Protein AF-A0A0D9XQZ0-F1 (afdb_monomer_lite)

Sequence (78 aa):
MASSAALKIVATALMLVILISTPASADVAPCAPFFPVCGPLCDTPCFKICFTRCIYFLQFNVLFCQQQCATNSPWCGN

pLDDT: mean 72.28, std 12.19, range [44.28, 87.0]

Radius of gyration: 20.89 Å; chains: 1; bounding box: 38×14×67 Å

Organism: NCBI:txid77586

Secondary structure (DSSP, 8-state):
---HHHHHHHHHHHHHHHHHHS----------------GGGTTSHHHHHHHHIIIIIT---HHHHHHHHHH--TT---

Foldseek 3Di:
DDDPPVVVVVVVVVVVVVVVPDPPPPPPVPPPPPQDPPDVLSVPVLLVVQLCCCCPVVVDDNVVSNVCCVVDSVVPDD

Structure (mmCIF, N/CA/C/O backbone):
data_AF-A0A0D9XQZ0-F1
#
_entry.id   AF-A0A0D9XQZ0-F1
#
loop_
_atom_site.group_PDB
_atom_site.id
_atom_site.type_symbol
_atom_site.label_atom_id
_atom_site.label_alt_id
_atom_site.label_comp_id
_atom_site.label_asym_id
_atom_site.label_entity_id
_atom_site.label_seq_id
_atom_site.pdbx_PDB_ins_code
_atom_site.Cartn_x
_atom_site.Cartn_y
_atom_site.Cartn_z
_atom_site.occupancy
_atom_site.B_iso_or_equiv
_atom_site.auth_seq_id
_atom_site.auth_comp_id
_atom_site.auth_asym_id
_atom_site.auth_atom_id
_atom_site.pdbx_PDB_model_num
ATOM 1 N N . MET A 1 1 ? -10.428 2.794 53.250 1.00 47.12 1 MET A N 1
ATOM 2 C CA . MET A 1 1 ? -11.556 2.249 52.460 1.00 47.12 1 MET A CA 1
ATOM 3 C C . MET A 1 1 ? -11.947 3.295 51.417 1.00 47.12 1 MET A C 1
ATOM 5 O O . MET A 1 1 ? -12.999 3.906 51.512 1.00 47.12 1 MET A O 1
ATOM 9 N N . ALA A 1 2 ? -11.043 3.602 50.483 1.00 46.75 2 ALA A N 1
ATOM 10 C CA . ALA A 1 2 ? -11.275 4.642 49.488 1.00 46.75 2 ALA A CA 1
ATOM 11 C C . ALA A 1 2 ? -11.807 4.000 48.201 1.00 46.75 2 ALA A C 1
ATOM 13 O O . ALA A 1 2 ? -11.094 3.292 47.499 1.00 46.75 2 ALA A O 1
ATOM 14 N N . SER A 1 3 ? -13.072 4.295 47.918 1.00 54.00 3 SER A N 1
ATOM 15 C CA . SER A 1 3 ? -13.510 4.649 46.570 1.00 54.00 3 SER A CA 1
ATOM 16 C C . SER A 1 3 ? -13.601 3.536 45.520 1.00 54.00 3 SER A C 1
ATOM 18 O O . SER A 1 3 ? -13.194 3.719 44.374 1.00 54.00 3 SER A O 1
ATOM 20 N N . SER A 1 4 ? -14.305 2.444 45.836 1.00 61.12 4 SER A N 1
ATOM 21 C CA . SER A 1 4 ? -14.865 1.544 44.807 1.00 61.12 4 SER A CA 1
ATOM 22 C C . SER A 1 4 ? -15.781 2.286 43.813 1.00 61.12 4 SER A C 1
ATOM 24 O O . SER A 1 4 ? -15.932 1.858 42.673 1.00 61.12 4 SER A O 1
ATOM 26 N N . ALA A 1 5 ? -16.362 3.424 44.219 1.00 61.56 5 ALA A N 1
ATOM 27 C CA . ALA A 1 5 ? -17.139 4.309 43.351 1.00 61.56 5 ALA A CA 1
ATOM 28 C C . ALA A 1 5 ? -16.267 5.068 42.331 1.00 61.56 5 ALA A C 1
ATOM 30 O O . ALA A 1 5 ? -16.624 5.125 41.159 1.00 61.56 5 ALA A O 1
ATOM 31 N N . ALA A 1 6 ? -15.102 5.591 42.735 1.00 61.94 6 ALA A N 1
ATOM 32 C CA . ALA A 1 6 ? -14.204 6.308 41.821 1.00 61.94 6 ALA A CA 1
ATOM 33 C C . ALA A 1 6 ? -13.613 5.374 40.755 1.00 61.94 6 ALA A C 1
ATOM 35 O O . ALA A 1 6 ? -13.524 5.744 39.586 1.00 61.94 6 ALA A O 1
ATOM 36 N N . LEU A 1 7 ? -13.292 4.132 41.138 1.00 69.88 7 LEU A N 1
ATOM 37 C CA . LEU A 1 7 ? -12.783 3.121 40.210 1.00 69.88 7 LEU A CA 1
ATOM 38 C C . LEU A 1 7 ? -13.820 2.745 39.139 1.00 69.88 7 LEU A C 1
ATOM 40 O O . LEU A 1 7 ? -13.480 2.603 37.966 1.00 69.88 7 LEU A O 1
ATOM 44 N N . LYS A 1 8 ? -15.100 2.644 39.524 1.00 71.94 8 LYS A N 1
ATOM 45 C CA . LYS A 1 8 ? -16.202 2.391 38.584 1.00 71.94 8 LYS A CA 1
ATOM 46 C C . LYS A 1 8 ? -16.385 3.533 37.586 1.00 71.94 8 LYS A C 1
ATOM 48 O O . LYS A 1 8 ? -16.604 3.271 36.406 1.00 71.94 8 LYS A O 1
ATOM 53 N N . ILE A 1 9 ? -16.269 4.782 38.034 1.00 77.38 9 ILE A N 1
ATOM 54 C CA . ILE A 1 9 ? -16.421 5.958 37.165 1.00 77.38 9 ILE A CA 1
ATOM 55 C C . ILE A 1 9 ? -15.296 6.001 36.125 1.00 77.38 9 ILE A C 1
ATOM 57 O O . ILE A 1 9 ? -15.575 6.160 34.939 1.00 77.38 9 ILE A O 1
ATOM 61 N N . VAL A 1 10 ? -14.048 5.766 36.544 1.00 79.88 10 VAL A N 1
ATOM 62 C CA . VAL A 1 10 ? -12.896 5.694 35.629 1.00 79.88 10 VAL A CA 1
ATOM 63 C C . VAL A 1 10 ? -13.063 4.565 34.612 1.00 79.88 10 VAL A C 1
ATOM 65 O O . VAL A 1 10 ? -12.867 4.792 33.422 1.00 79.88 10 VAL A O 1
ATOM 68 N N . ALA A 1 11 ? -13.484 3.374 35.044 1.00 79.25 11 ALA A N 1
ATOM 69 C CA . ALA A 1 11 ? -13.699 2.245 34.138 1.00 79.25 11 ALA A CA 1
ATOM 70 C C . ALA A 1 11 ? -14.807 2.520 33.107 1.00 79.25 11 ALA A C 1
ATOM 72 O O . ALA A 1 11 ? -14.669 2.175 31.935 1.00 79.25 11 ALA A O 1
ATOM 73 N N . THR A 1 12 ? -15.886 3.186 33.525 1.00 82.25 12 THR A N 1
ATOM 74 C CA . THR A 1 12 ? -17.002 3.536 32.633 1.00 82.25 12 THR A CA 1
ATOM 75 C C . THR A 1 12 ? -16.586 4.605 31.623 1.00 82.25 12 THR A C 1
ATOM 77 O O . THR A 1 12 ? -16.911 4.492 30.443 1.00 82.25 12 THR A O 1
ATOM 80 N N . ALA A 1 13 ? -15.815 5.605 32.060 1.00 81.38 13 ALA A N 1
ATOM 81 C CA . ALA A 1 13 ? -15.257 6.622 31.174 1.00 81.38 13 ALA A CA 1
ATOM 82 C C . ALA A 1 13 ? -14.294 6.009 30.146 1.00 81.38 13 ALA A C 1
ATOM 84 O O . ALA A 1 13 ? -14.368 6.345 28.967 1.00 81.38 13 ALA A O 1
ATOM 85 N N . LEU A 1 14 ? -13.447 5.063 30.568 1.00 82.12 14 LEU A N 1
ATOM 86 C CA . LEU A 1 14 ? -12.524 4.366 29.672 1.00 82.12 14 LEU A CA 1
ATOM 87 C C . LEU A 1 14 ? -13.274 3.564 28.601 1.00 82.12 14 LEU A C 1
ATOM 89 O O . LEU A 1 14 ? -12.946 3.656 27.422 1.00 82.12 14 LEU A O 1
ATOM 93 N N . MET A 1 15 ? -14.315 2.829 29.001 1.00 82.50 15 MET A N 1
ATOM 94 C CA . MET A 1 15 ? -15.169 2.093 28.067 1.00 82.50 15 MET A CA 1
ATOM 95 C C . MET A 1 15 ? -15.852 3.035 27.074 1.00 82.50 15 MET A C 1
ATOM 97 O O . MET A 1 15 ? -15.804 2.776 25.876 1.00 82.50 15 MET A O 1
ATOM 101 N N . LEU A 1 16 ? -16.407 4.164 27.530 1.00 82.25 16 LEU A N 1
ATOM 102 C CA . LEU A 1 16 ? -17.013 5.147 26.627 1.00 82.25 16 LEU A CA 1
ATOM 103 C C . LEU A 1 16 ? -16.020 5.674 25.588 1.00 82.25 16 LEU A C 1
ATOM 105 O O . LEU A 1 16 ? -16.379 5.761 24.417 1.00 82.25 16 LEU A O 1
ATOM 109 N N . VAL A 1 17 ? -14.785 5.986 25.995 1.00 81.00 17 VAL A N 1
ATOM 110 C CA . VAL A 1 17 ? -13.733 6.449 25.076 1.00 81.00 17 VAL A CA 1
ATOM 111 C C . VAL A 1 17 ? -13.441 5.396 24.006 1.00 81.00 17 VAL A C 1
ATOM 113 O O . VAL A 1 17 ? -13.300 5.737 22.835 1.00 81.00 17 VAL A O 1
ATOM 116 N N . ILE A 1 18 ? -13.412 4.115 24.369 1.00 79.50 18 ILE A N 1
ATOM 117 C CA . ILE A 1 18 ? -13.171 3.023 23.417 1.00 79.50 18 ILE A CA 1
ATOM 118 C C . ILE A 1 18 ? -14.329 2.902 22.412 1.00 79.50 18 ILE A C 1
ATOM 120 O O . ILE A 1 18 ? -14.076 2.753 21.215 1.00 79.50 18 ILE A O 1
ATOM 124 N N . LEU A 1 19 ? -15.581 3.030 22.874 1.00 74.88 19 LEU A N 1
ATOM 125 C CA . LEU A 1 19 ? -16.767 2.972 22.008 1.00 74.88 19 LEU A CA 1
ATOM 126 C C . LEU A 1 19 ? -16.845 4.131 21.000 1.00 74.88 19 LEU A C 1
ATOM 128 O O . LEU A 1 19 ? -17.302 3.920 19.882 1.00 74.88 19 LEU A O 1
ATOM 132 N N . ILE A 1 20 ? -16.413 5.344 21.360 1.00 74.94 20 ILE A N 1
ATOM 133 C CA . ILE A 1 20 ? -16.410 6.485 20.419 1.00 74.94 20 ILE A CA 1
ATOM 134 C C . ILE A 1 20 ? -15.184 6.502 19.500 1.00 74.94 20 ILE A C 1
ATOM 136 O O . ILE A 1 20 ? -15.212 7.148 18.457 1.00 74.94 20 ILE A O 1
ATOM 140 N N . SER A 1 21 ? -14.103 5.821 19.890 1.00 69.00 21 SER A N 1
ATOM 141 C CA . SER A 1 21 ? -12.853 5.791 19.119 1.00 69.00 21 SER A CA 1
ATOM 142 C C . SER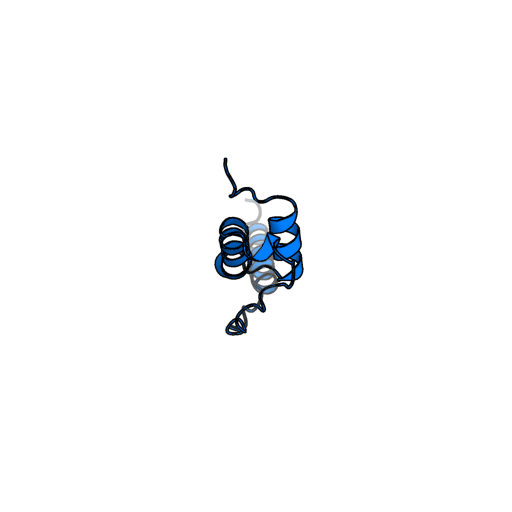 A 1 21 ? -12.837 4.693 18.065 1.00 69.00 21 SER A C 1
ATOM 144 O O . SER A 1 21 ? -11.885 4.621 17.293 1.00 69.00 21 SER A O 1
ATOM 146 N N . THR A 1 22 ? -13.837 3.808 18.045 1.00 63.59 22 THR A N 1
ATOM 147 C CA . THR A 1 22 ? -13.890 2.721 17.071 1.00 63.59 22 THR A CA 1
ATOM 148 C C . THR A 1 22 ? -14.376 3.287 15.737 1.00 63.59 22 THR A C 1
ATOM 150 O O . THR A 1 22 ? -15.549 3.651 15.631 1.00 63.59 22 THR A O 1
ATOM 153 N N . PRO A 1 23 ? -13.520 3.393 14.701 1.00 65.94 23 PRO A N 1
ATOM 154 C CA . PRO A 1 23 ? -14.008 3.741 13.380 1.00 65.94 23 PRO A CA 1
ATOM 155 C C . PRO A 1 23 ? -14.963 2.629 12.952 1.00 65.94 23 PRO A C 1
ATOM 157 O O . PRO A 1 23 ? -14.574 1.459 12.903 1.00 65.94 23 PRO A O 1
ATOM 160 N N . ALA A 1 24 ? -16.219 2.990 12.676 1.00 62.25 24 ALA A N 1
ATOM 161 C CA . ALA A 1 24 ? -17.152 2.108 11.997 1.00 62.25 24 ALA A CA 1
ATOM 162 C C . ALA A 1 24 ? -16.490 1.734 10.670 1.00 62.25 24 ALA A C 1
ATOM 164 O O . ALA A 1 24 ? -16.431 2.543 9.743 1.00 62.25 24 ALA A O 1
ATOM 165 N N . SER A 1 25 ? -15.885 0.548 10.634 1.00 58.56 25 SER A N 1
ATOM 166 C CA . SER A 1 25 ? -15.236 0.018 9.446 1.00 58.56 25 SER A CA 1
ATOM 167 C C . SER A 1 25 ? -16.369 -0.368 8.516 1.00 58.56 25 SER A C 1
ATOM 169 O O . SER A 1 25 ? -16.826 -1.500 8.526 1.00 58.56 25 SER A O 1
ATOM 171 N N . ALA A 1 26 ? -16.916 0.619 7.807 1.00 56.19 26 ALA A N 1
ATOM 172 C CA . ALA A 1 26 ? -17.756 0.348 6.665 1.00 56.19 26 ALA A CA 1
ATOM 173 C C . ALA A 1 26 ? -16.887 -0.479 5.728 1.00 56.19 26 ALA A C 1
ATOM 175 O O . ALA A 1 26 ? -15.825 -0.013 5.302 1.00 56.19 26 ALA A O 1
ATOM 176 N N . ASP A 1 27 ? -17.310 -1.713 5.479 1.00 52.09 27 ASP A N 1
ATOM 177 C CA . ASP A 1 27 ? -16.670 -2.673 4.591 1.00 52.09 27 ASP A CA 1
ATOM 178 C C . ASP A 1 27 ? -16.847 -2.173 3.151 1.00 52.09 27 ASP A C 1
ATOM 180 O O . ASP A 1 27 ? -17.562 -2.738 2.324 1.00 52.09 27 ASP A O 1
ATOM 184 N N . VAL A 1 28 ? -16.242 -1.028 2.847 1.00 60.28 28 VAL A N 1
ATOM 185 C CA . VAL A 1 28 ? -16.088 -0.555 1.487 1.00 60.28 28 VAL A CA 1
ATOM 186 C C . VAL A 1 28 ? -15.104 -1.534 0.884 1.00 60.28 28 VAL A C 1
ATOM 188 O O . VAL A 1 28 ? -13.902 -1.448 1.137 1.00 60.28 28 VAL A O 1
ATOM 191 N N . ALA A 1 29 ? -15.630 -2.509 0.138 1.00 50.59 29 ALA A N 1
ATOM 192 C CA . ALA A 1 29 ? -14.823 -3.339 -0.737 1.00 50.59 29 ALA A CA 1
ATOM 193 C C . ALA A 1 29 ? -13.865 -2.386 -1.460 1.00 50.59 29 ALA A C 1
ATOM 195 O O . ALA A 1 29 ? -14.353 -1.458 -2.117 1.00 50.59 29 ALA A O 1
ATOM 196 N N . PRO A 1 30 ? -12.539 -2.514 -1.267 1.00 51.97 30 PRO A N 1
ATOM 197 C CA . PRO A 1 30 ? -11.623 -1.556 -1.840 1.00 51.97 30 PRO A CA 1
ATOM 198 C C . PRO A 1 30 ? -11.842 -1.625 -3.343 1.00 51.97 30 PRO A C 1
ATOM 200 O O . PRO A 1 30 ? -11.568 -2.653 -3.967 1.00 51.97 30 PRO A O 1
ATOM 203 N N . CYS A 1 31 ? -12.381 -0.549 -3.927 1.00 59.75 31 CYS A N 1
ATOM 204 C CA . CYS A 1 31 ? -12.247 -0.321 -5.355 1.00 59.75 31 CYS A CA 1
ATOM 205 C C . CYS A 1 31 ? -10.776 -0.589 -5.646 1.00 59.75 31 CYS A C 1
ATOM 207 O O . CYS A 1 31 ? -9.933 0.012 -4.973 1.00 59.75 31 CYS A O 1
ATOM 209 N N . ALA A 1 32 ? -10.488 -1.548 -6.536 1.00 58.75 32 ALA A N 1
ATOM 210 C CA . ALA A 1 32 ? -9.122 -1.965 -6.822 1.00 58.75 32 ALA A CA 1
ATOM 211 C C . ALA A 1 32 ? -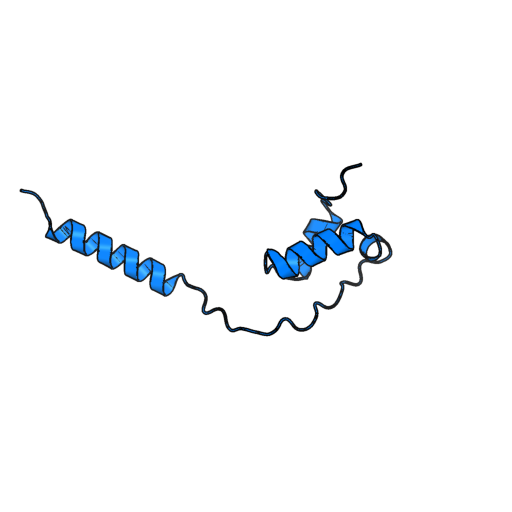8.259 -0.698 -6.907 1.00 58.75 32 ALA A C 1
ATOM 213 O O . ALA A 1 32 ? -8.607 0.193 -7.692 1.00 58.75 32 ALA A O 1
ATOM 214 N N . PRO A 1 33 ? -7.248 -0.543 -6.030 1.00 56.94 33 PRO A N 1
ATOM 215 C CA . PRO A 1 33 ? -6.558 0.717 -5.881 1.00 56.94 33 PRO A CA 1
ATOM 216 C C . PRO A 1 33 ? -6.008 1.073 -7.244 1.00 56.94 33 PRO A C 1
ATOM 218 O O . PRO A 1 33 ? -5.249 0.301 -7.837 1.00 56.94 33 PRO A O 1
ATOM 221 N N . PHE A 1 34 ? -6.462 2.214 -7.759 1.00 65.25 34 PHE A N 1
ATOM 222 C CA . PHE A 1 34 ? -5.958 2.737 -9.008 1.00 65.25 34 PHE A CA 1
ATOM 223 C C . PHE A 1 34 ? -4.450 2.859 -8.828 1.00 65.25 34 PHE A C 1
ATOM 225 O O . PHE A 1 34 ? -3.987 3.580 -7.939 1.00 65.25 34 PHE A O 1
ATOM 232 N N . PHE A 1 35 ? -3.690 2.067 -9.585 1.00 63.28 35 PHE A N 1
ATOM 233 C CA . PHE A 1 35 ? -2.243 2.105 -9.463 1.00 63.28 35 PHE A CA 1
ATOM 234 C C . PHE A 1 35 ? -1.808 3.524 -9.837 1.00 63.28 35 PHE A C 1
ATOM 236 O O . PHE A 1 35 ? -2.213 4.016 -10.896 1.00 63.28 35 PHE A O 1
ATOM 243 N N . PRO A 1 36 ? -1.066 4.223 -8.965 1.00 65.88 36 PRO A N 1
ATOM 244 C CA . PRO A 1 36 ? -0.709 5.602 -9.226 1.00 65.88 36 PRO A CA 1
ATOM 245 C C . PRO A 1 36 ? 0.115 5.684 -10.509 1.00 65.88 36 PRO A C 1
ATOM 247 O O . PRO A 1 36 ? 0.952 4.827 -10.788 1.00 65.88 36 PRO A O 1
ATOM 250 N N . VAL A 1 37 ? -0.100 6.739 -11.291 1.00 67.62 37 VAL A N 1
ATOM 251 C CA . VAL A 1 37 ? 0.721 7.017 -12.471 1.00 67.62 37 VAL A CA 1
ATOM 252 C C . VAL A 1 37 ? 2.003 7.692 -11.984 1.00 67.62 37 VAL A C 1
ATOM 254 O O . VAL A 1 37 ? 2.110 8.914 -11.988 1.00 67.62 37 VAL A O 1
ATOM 257 N N . CYS A 1 38 ? 2.959 6.906 -11.480 1.00 65.06 38 CYS A N 1
ATOM 258 C CA . CYS A 1 38 ? 4.254 7.413 -11.003 1.00 65.06 38 CYS A CA 1
ATOM 259 C C . CYS A 1 38 ? 5.429 7.119 -11.952 1.00 65.06 38 CYS A C 1
ATOM 261 O O . CYS A 1 38 ? 6.593 7.177 -11.557 1.00 65.06 38 CYS A O 1
ATOM 263 N N . GLY A 1 39 ? 5.130 6.839 -13.225 1.00 71.75 39 GLY A N 1
ATOM 264 C CA . GLY A 1 39 ? 6.135 6.537 -14.245 1.00 71.75 39 GLY A CA 1
ATOM 265 C C . GLY A 1 39 ? 6.865 5.211 -13.971 1.00 71.75 39 GLY A C 1
ATOM 266 O O . GLY A 1 39 ? 6.316 4.351 -13.282 1.00 71.75 39 GLY A O 1
ATOM 267 N N . PRO A 1 40 ? 8.107 5.031 -14.462 1.00 71.81 40 PRO A N 1
ATOM 268 C CA . PRO A 1 40 ? 8.816 3.745 -14.399 1.00 71.81 40 PRO A CA 1
ATOM 269 C C . PRO A 1 40 ? 9.110 3.261 -12.970 1.00 71.81 40 PRO A C 1
ATOM 271 O O . PRO A 1 40 ? 9.359 2.079 -12.756 1.00 71.81 40 PRO A O 1
ATOM 274 N N . LEU A 1 41 ? 9.043 4.151 -11.974 1.00 72.50 41 LEU A N 1
ATOM 275 C CA . LEU A 1 41 ? 9.157 3.799 -10.557 1.00 72.50 41 LEU A CA 1
ATOM 276 C C . LEU A 1 41 ? 8.028 2.855 -10.115 1.00 72.50 41 LEU A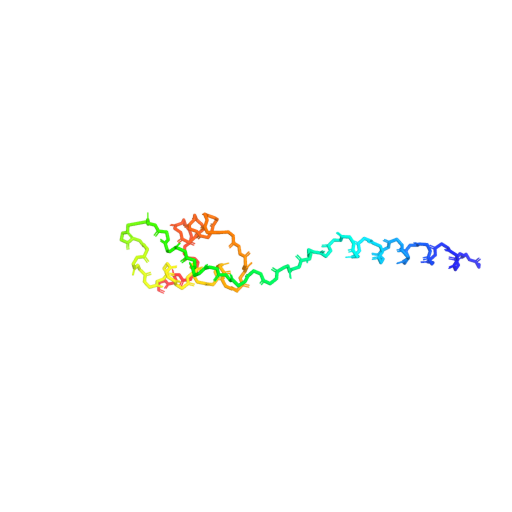 C 1
ATOM 278 O O . LEU A 1 41 ? 8.279 1.921 -9.355 1.00 72.50 41 LEU A O 1
ATOM 282 N N . CYS A 1 42 ? 6.810 3.055 -10.629 1.00 71.06 42 CYS A N 1
ATOM 283 C CA . CYS A 1 42 ? 5.630 2.254 -10.291 1.00 71.06 42 CYS A CA 1
ATOM 284 C C . CYS A 1 42 ? 5.664 0.837 -10.874 1.00 71.06 42 CYS A C 1
ATOM 286 O O . CYS A 1 42 ? 5.033 -0.068 -10.322 1.00 71.06 42 CYS A O 1
ATOM 288 N N . ASP A 1 43 ? 6.406 0.646 -11.965 1.00 74.81 43 ASP A N 1
ATOM 289 C CA . ASP A 1 43 ? 6.628 -0.659 -12.592 1.00 74.81 43 ASP A CA 1
ATOM 290 C C . ASP A 1 43 ? 7.686 -1.488 -11.864 1.00 74.81 43 ASP A C 1
ATOM 292 O O . ASP A 1 43 ? 7.798 -2.695 -12.090 1.00 74.81 43 ASP A O 1
ATOM 296 N N . THR A 1 44 ? 8.447 -0.879 -10.949 1.00 83.19 44 THR A N 1
ATOM 297 C CA . THR A 1 44 ? 9.403 -1.647 -10.160 1.00 83.19 44 THR A CA 1
ATOM 298 C C . THR A 1 44 ? 8.659 -2.634 -9.251 1.00 83.19 44 THR A C 1
ATOM 300 O O . THR A 1 44 ? 7.690 -2.268 -8.571 1.00 83.19 44 THR A O 1
ATOM 303 N N . PRO A 1 45 ? 9.109 -3.901 -9.180 1.00 82.06 45 PRO A N 1
ATOM 304 C CA . PRO A 1 45 ? 8.459 -4.914 -8.348 1.00 82.06 45 PRO A CA 1
ATOM 305 C C . PRO A 1 45 ? 8.430 -4.490 -6.876 1.00 82.06 45 PRO A C 1
ATOM 307 O O . PRO A 1 45 ? 7.453 -4.727 -6.169 1.00 82.06 45 PRO A O 1
ATOM 310 N N . CYS A 1 46 ? 9.468 -3.783 -6.438 1.00 81.50 46 CYS A N 1
ATOM 311 C CA . CYS A 1 46 ? 9.576 -3.261 -5.089 1.00 81.50 46 CYS A CA 1
ATOM 312 C C . CYS A 1 46 ? 8.515 -2.200 -4.762 1.00 81.50 46 CYS A C 1
ATOM 314 O O . CYS A 1 46 ? 7.858 -2.304 -3.721 1.00 81.50 46 CYS A O 1
ATOM 316 N N . PHE A 1 47 ? 8.271 -1.234 -5.659 1.00 84.50 47 PHE A N 1
ATOM 317 C CA . PHE A 1 47 ? 7.185 -0.272 -5.470 1.00 84.50 47 PHE A CA 1
ATOM 318 C C . PHE A 1 47 ? 5.837 -0.990 -5.395 1.00 84.50 47 PHE A C 1
ATOM 320 O O . PHE A 1 47 ? 5.056 -0.738 -4.480 1.00 84.50 47 PHE A O 1
ATOM 327 N N . LYS A 1 48 ? 5.587 -1.948 -6.298 1.00 82.44 48 LYS A N 1
ATOM 328 C CA . LYS A 1 48 ? 4.358 -2.757 -6.314 1.00 82.44 48 LYS A CA 1
ATOM 329 C C . LYS A 1 48 ? 4.108 -3.472 -4.985 1.00 82.44 48 LYS A C 1
ATOM 331 O O . LYS A 1 48 ? 2.980 -3.448 -4.489 1.00 82.44 48 LYS A O 1
ATOM 336 N N . ILE A 1 49 ? 5.142 -4.077 -4.400 1.00 86.12 49 ILE A N 1
ATOM 337 C CA . ILE A 1 49 ? 5.060 -4.780 -3.110 1.00 86.12 49 ILE A CA 1
ATOM 338 C C . ILE A 1 49 ? 4.788 -3.792 -1.973 1.00 86.12 49 ILE A C 1
ATOM 340 O O . ILE A 1 49 ? 3.849 -3.993 -1.199 1.00 86.12 49 ILE A O 1
ATOM 344 N N . CYS A 1 50 ? 5.568 -2.711 -1.894 1.00 86.19 50 CYS A N 1
ATOM 345 C CA . CYS A 1 50 ? 5.399 -1.680 -0.871 1.00 86.19 50 CYS A CA 1
ATOM 346 C C . CYS A 1 50 ? 3.991 -1.068 -0.928 1.00 86.19 50 CYS A C 1
ATOM 348 O O . CYS A 1 50 ? 3.296 -1.002 0.087 1.00 86.19 50 CYS A O 1
ATOM 350 N N . PHE A 1 51 ? 3.541 -0.703 -2.128 1.00 85.75 51 PHE A N 1
ATOM 351 C CA . PHE A 1 51 ? 2.244 -0.087 -2.366 1.00 85.75 51 PHE A CA 1
ATOM 352 C C . PHE A 1 51 ? 1.095 -1.043 -2.026 1.00 85.75 51 PHE A C 1
ATOM 354 O O . PHE A 1 51 ? 0.191 -0.678 -1.279 1.00 85.75 51 PHE A O 1
ATOM 361 N N . THR A 1 52 ? 1.170 -2.302 -2.471 1.00 84.44 52 THR A N 1
ATOM 362 C CA . THR A 1 52 ? 0.178 -3.338 -2.132 1.00 84.44 52 THR A CA 1
ATOM 363 C C . THR A 1 52 ? 0.105 -3.552 -0.620 1.00 84.44 52 THR A C 1
ATOM 365 O O . THR A 1 52 ? -0.988 -3.567 -0.059 1.00 84.44 52 THR A O 1
ATOM 368 N N . ARG A 1 53 ? 1.240 -3.645 0.089 1.00 85.88 53 ARG A N 1
ATOM 369 C CA . ARG A 1 53 ? 1.215 -3.722 1.559 1.00 85.88 53 ARG A CA 1
ATOM 370 C C . ARG A 1 53 ? 0.582 -2.488 2.189 1.00 85.88 53 ARG A C 1
ATOM 372 O O . ARG A 1 53 ? -0.218 -2.621 3.110 1.00 85.88 53 ARG A O 1
ATOM 379 N N . CYS A 1 54 ? 0.938 -1.304 1.714 1.00 86.50 54 CYS A N 1
ATOM 380 C CA . CYS A 1 54 ? 0.457 -0.053 2.279 1.00 86.50 54 CYS A CA 1
ATOM 381 C C . CYS A 1 54 ? -1.067 0.105 2.140 1.00 86.50 54 CYS A C 1
ATOM 383 O O . CYS A 1 54 ? -1.735 0.467 3.107 1.00 86.50 54 CYS A O 1
ATOM 385 N N . ILE A 1 55 ? -1.630 -0.266 0.988 1.00 87.00 55 ILE A N 1
ATOM 386 C CA . ILE A 1 55 ? -3.079 -0.209 0.772 1.00 87.00 55 ILE A CA 1
ATOM 387 C C . ILE A 1 55 ? -3.799 -1.374 1.458 1.00 87.00 55 ILE A C 1
ATOM 389 O O . ILE A 1 55 ? -4.756 -1.152 2.186 1.00 87.00 55 ILE A O 1
ATOM 393 N N . TYR A 1 56 ? -3.354 -2.618 1.266 1.00 84.31 56 TYR A N 1
ATOM 394 C CA . TYR A 1 56 ? -4.136 -3.784 1.697 1.00 84.31 56 TYR A CA 1
ATOM 395 C C . TYR A 1 56 ? -3.856 -4.239 3.130 1.00 84.31 56 TYR A C 1
ATOM 397 O O . TYR A 1 56 ? -4.758 -4.735 3.798 1.00 84.31 56 TYR A O 1
ATOM 405 N N . PHE A 1 57 ? -2.627 -4.089 3.627 1.00 83.00 57 PHE A N 1
ATOM 406 C CA . PHE A 1 57 ? -2.279 -4.530 4.984 1.00 83.00 57 PHE A CA 1
ATOM 407 C C . PHE A 1 57 ? -2.353 -3.392 5.993 1.00 83.00 57 PHE A C 1
ATOM 409 O O . PHE A 1 57 ? -2.711 -3.625 7.142 1.00 83.00 57 PHE A O 1
ATOM 416 N N . LEU A 1 58 ? -1.976 -2.180 5.581 1.00 84.88 58 LEU A N 1
ATOM 417 C CA . LEU A 1 58 ? -1.980 -1.007 6.456 1.00 84.88 58 LEU A CA 1
ATOM 418 C C . LEU A 1 58 ? -3.221 -0.123 6.264 1.00 84.88 58 LEU A C 1
ATOM 420 O O . LEU A 1 58 ? -3.443 0.757 7.086 1.00 84.88 58 LEU A O 1
ATOM 424 N N . GLN A 1 59 ? -4.035 -0.375 5.227 1.00 84.81 59 GLN A N 1
ATOM 425 C CA . GLN A 1 59 ? -5.295 0.338 4.969 1.00 84.81 59 GLN A CA 1
ATOM 426 C C . GLN A 1 59 ? -5.111 1.865 4.889 1.00 84.81 59 GLN A C 1
ATOM 428 O O . GLN A 1 59 ? -5.973 2.641 5.298 1.00 84.81 59 GLN A O 1
ATOM 433 N N . PHE A 1 60 ? -3.963 2.312 4.367 1.00 85.75 60 PHE A N 1
ATOM 434 C CA . PHE A 1 60 ? -3.669 3.731 4.176 1.00 85.75 60 PHE A CA 1
ATOM 435 C C . PHE A 1 60 ? -4.155 4.251 2.818 1.00 85.75 60 PHE A C 1
ATOM 437 O O . PHE A 1 60 ? -4.488 3.498 1.905 1.00 85.75 60 PHE A O 1
ATOM 444 N N . ASN A 1 61 ? -4.184 5.579 2.674 1.00 84.81 61 ASN A N 1
ATOM 445 C CA . ASN A 1 61 ? -4.597 6.234 1.435 1.00 84.81 61 ASN A CA 1
ATOM 446 C C . ASN A 1 61 ? -3.550 6.078 0.311 1.00 84.81 61 ASN A C 1
ATOM 448 O O . ASN A 1 61 ? -2.344 6.124 0.555 1.00 84.81 61 ASN A O 1
ATOM 452 N N . VAL A 1 62 ? -4.033 5.996 -0.934 1.00 82.50 62 VAL A N 1
ATOM 453 C CA . VAL A 1 62 ? -3.253 5.931 -2.186 1.00 82.50 62 VAL A CA 1
ATOM 454 C C . VAL A 1 62 ? -2.124 6.959 -2.249 1.00 82.50 62 VAL A C 1
ATOM 456 O O . VAL A 1 62 ? -0.981 6.580 -2.501 1.00 82.50 62 VAL A O 1
ATOM 459 N N . LEU A 1 63 ? -2.412 8.237 -1.991 1.00 83.88 63 LEU A N 1
ATOM 460 C CA . LEU A 1 63 ? -1.420 9.315 -2.097 1.00 83.88 63 LEU A CA 1
ATOM 461 C C . LEU A 1 63 ? -0.308 9.158 -1.060 1.00 83.88 63 LEU A C 1
ATOM 463 O O . LEU A 1 63 ? 0.871 9.290 -1.380 1.00 83.88 63 LEU A O 1
ATOM 467 N N . PHE A 1 64 ? -0.684 8.804 0.170 1.00 84.81 64 PHE A N 1
ATOM 468 C CA . PHE A 1 64 ? 0.272 8.545 1.239 1.00 84.81 64 PHE A CA 1
ATOM 469 C C . PHE A 1 64 ? 1.174 7.359 0.887 1.00 84.81 64 PHE A C 1
ATOM 471 O O . PHE A 1 64 ? 2.395 7.470 0.956 1.00 84.81 64 PHE A O 1
ATOM 478 N N . CYS A 1 65 ? 0.588 6.249 0.437 1.00 84.38 65 CYS A N 1
ATOM 479 C CA . CYS A 1 65 ? 1.337 5.059 0.048 1.00 84.38 65 CYS A CA 1
ATOM 480 C C . CYS A 1 65 ? 2.269 5.305 -1.139 1.00 84.38 65 CYS A C 1
ATOM 482 O O . CYS A 1 65 ? 3.397 4.815 -1.140 1.00 84.38 65 CYS A O 1
ATOM 484 N N . GLN A 1 66 ? 1.835 6.095 -2.122 1.00 83.38 66 GLN A N 1
ATOM 485 C CA . GLN A 1 66 ? 2.672 6.489 -3.250 1.00 83.38 66 GLN A CA 1
ATOM 486 C C . GLN A 1 66 ? 3.889 7.289 -2.777 1.00 83.38 66 GLN A C 1
ATOM 488 O O . GLN A 1 66 ? 5.010 6.957 -3.153 1.00 83.38 66 GLN A O 1
ATOM 493 N N . GLN A 1 67 ? 3.687 8.308 -1.938 1.00 84.50 67 GLN A N 1
ATOM 494 C CA . GLN A 1 67 ? 4.775 9.147 -1.431 1.00 84.50 67 GLN A CA 1
ATOM 495 C C . GLN A 1 67 ? 5.750 8.350 -0.565 1.00 84.50 67 GLN A C 1
ATOM 497 O O . GLN A 1 67 ? 6.958 8.441 -0.761 1.00 84.50 67 GLN A O 1
ATOM 502 N N . GLN A 1 68 ? 5.231 7.522 0.345 1.00 85.19 68 GLN A N 1
ATOM 503 C CA . GLN A 1 68 ? 6.062 6.686 1.206 1.00 85.19 68 GLN A CA 1
ATOM 504 C C . GLN A 1 68 ? 6.917 5.737 0.372 1.00 85.19 68 GLN A C 1
ATOM 506 O O . GLN A 1 68 ? 8.134 5.792 0.484 1.00 85.19 68 GLN A O 1
ATOM 511 N N . CYS A 1 69 ? 6.309 4.951 -0.521 1.00 83.25 69 CYS A N 1
ATOM 512 C CA . CYS A 1 69 ? 7.032 3.957 -1.314 1.00 83.25 69 CYS A CA 1
ATOM 513 C C . CYS A 1 69 ? 7.955 4.570 -2.380 1.00 83.25 69 CYS A C 1
ATOM 515 O O . CYS A 1 69 ? 8.947 3.942 -2.745 1.00 83.25 69 CYS A O 1
ATOM 517 N N . ALA A 1 70 ? 7.672 5.784 -2.865 1.00 79.94 70 ALA A N 1
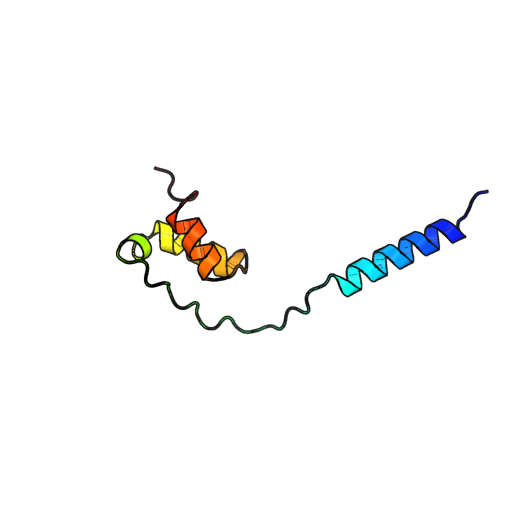ATOM 518 C CA . ALA A 1 70 ? 8.557 6.497 -3.786 1.00 79.94 70 ALA A CA 1
ATOM 519 C C . ALA A 1 70 ? 9.776 7.120 -3.082 1.00 79.94 70 ALA A C 1
ATOM 521 O O . ALA A 1 70 ? 10.855 7.163 -3.666 1.00 79.94 70 ALA A O 1
ATOM 522 N N . THR A 1 71 ? 9.619 7.615 -1.850 1.00 78.31 71 THR A N 1
ATOM 523 C CA . THR A 1 71 ? 10.704 8.279 -1.103 1.00 78.31 71 THR A CA 1
ATOM 524 C C . THR A 1 71 ? 11.558 7.294 -0.318 1.00 78.31 71 THR A C 1
ATOM 526 O O . THR A 1 71 ? 12.779 7.401 -0.305 1.00 78.31 71 THR A O 1
ATOM 529 N N . ASN A 1 72 ? 10.923 6.328 0.332 1.00 64.56 72 ASN A N 1
ATOM 530 C CA . ASN A 1 72 ? 11.579 5.269 1.069 1.00 64.56 72 ASN A CA 1
ATOM 531 C C . ASN A 1 72 ? 10.926 3.978 0.609 1.00 64.56 72 ASN A C 1
ATOM 533 O O . ASN A 1 72 ? 9.791 3.679 0.961 1.00 64.56 72 ASN A O 1
ATOM 537 N N . SER A 1 73 ? 11.634 3.193 -0.188 1.00 62.94 73 SER A N 1
ATOM 538 C CA . SER A 1 73 ? 11.280 1.794 -0.375 1.00 62.94 73 SER A CA 1
ATOM 539 C C . SER A 1 73 ? 12.006 0.995 0.714 1.00 62.94 73 SER A C 1
ATOM 541 O O . SER A 1 73 ? 13.041 0.410 0.413 1.00 62.94 73 SER A O 1
ATOM 543 N N . PRO A 1 74 ? 11.535 0.944 1.984 1.00 57.09 74 PRO A N 1
ATOM 544 C CA . PRO A 1 74 ? 12.250 0.236 3.051 1.00 57.09 74 PRO A CA 1
ATOM 545 C C . PRO A 1 74 ? 12.335 -1.275 2.795 1.00 57.09 74 PRO A C 1
ATOM 547 O O . PRO A 1 74 ? 13.068 -1.979 3.475 1.00 57.09 74 PRO A O 1
ATOM 550 N N . TRP A 1 75 ? 11.578 -1.769 1.812 1.00 56.31 75 TRP A N 1
ATOM 551 C CA . TRP A 1 75 ? 11.550 -3.161 1.373 1.00 56.31 75 TRP A CA 1
ATOM 552 C C . TRP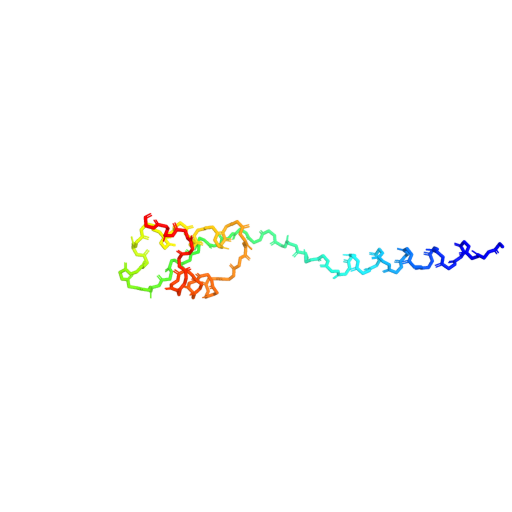 A 1 75 ? 12.414 -3.415 0.126 1.00 56.31 75 TRP A C 1
ATOM 554 O O . TRP A 1 75 ? 12.582 -4.566 -0.262 1.00 56.31 75 TRP A O 1
ATOM 564 N N . CYS A 1 76 ? 12.987 -2.365 -0.477 1.00 60.84 76 CYS A N 1
ATOM 565 C CA . CYS A 1 76 ? 14.103 -2.464 -1.420 1.00 60.84 76 CYS A CA 1
ATOM 566 C C . CYS A 1 76 ? 15.398 -2.529 -0.604 1.00 60.84 76 CYS A C 1
ATOM 568 O O . CYS A 1 76 ? 16.174 -1.576 -0.557 1.00 60.84 76 CYS A O 1
ATOM 570 N N . GLY A 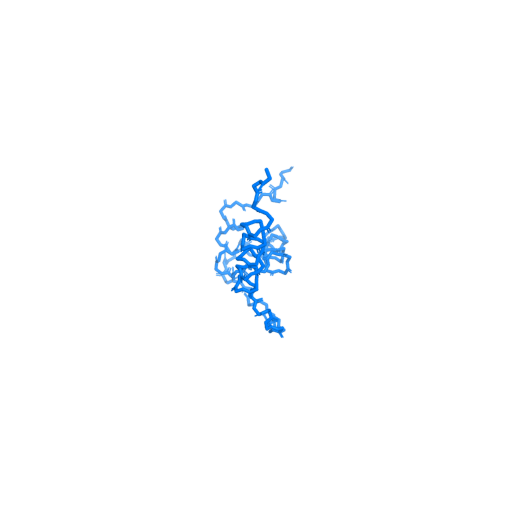1 77 ? 15.600 -3.636 0.103 1.00 52.19 77 GLY A N 1
ATOM 571 C CA . GLY A 1 77 ? 16.942 -3.999 0.537 1.00 52.19 77 GLY A CA 1
ATOM 572 C C . GLY A 1 77 ? 17.733 -4.416 -0.698 1.00 52.19 77 GLY A C 1
ATOM 573 O O . GLY A 1 77 ? 17.236 -5.221 -1.484 1.00 52.19 77 GLY A O 1
ATOM 574 N N . ASN A 1 78 ? 18.903 -3.809 -0.885 1.00 44.28 78 ASN A N 1
ATOM 575 C CA . ASN A 1 78 ? 19.925 -4.250 -1.832 1.00 44.28 78 ASN A CA 1
ATOM 576 C C . ASN A 1 78 ? 20.271 -5.733 -1.636 1.00 44.28 78 ASN A C 1
ATOM 578 O O . ASN A 1 78 ? 20.347 -6.148 -0.455 1.00 44.28 78 ASN A O 1
#